Protein AF-A0A916TBE4-F1 (afdb_monomer)

Solvent-accessible surface area (backbone atoms only — not comparable to full-atom values): 5909 Å² total; per-residue (Å²): 134,58,71,68,59,51,55,54,50,52,51,53,52,50,56,57,54,50,71,42,87,63,44,51,59,48,49,52,62,70,40,43,65,59,52,52,51,50,50,55,53,47,51,55,51,50,51,51,50,53,50,52,49,52,60,48,44,57,58,45,52,54,53,51,50,52,52,50,52,72,72,39,89,81,75,78,81,86,79,81,84,71,80,81,78,88,79,78,89,81,84,90,86,83,136

Radius of gyration: 32.21 Å; Cα contacts (8 Å, |Δi|>4): 6; chains: 1; bounding box: 79×70×62 Å

pLDDT: mean 82.79, std 14.43, range [51.44, 97.0]

Mean predicted aligned error: 14.51 Å

Secondary structure (DSSP, 8-state):
--HHHHHHHHHHHHHHHHTSTTHHHHHHHHHHHHHHHHHHHHHHHHHHHHHHHHHHHHHHHHHHHHHHHHHSTTPPPPP----------------

Sequence (95 aa):
MSVRLFLLGASVATAGLMLVPGVAAAVARAGRPAMRSAMKSGASAYHEVRRAGAEAYEHFEDMAAEVRAEMTPGAPPPHDDEPSHDSETGERRDD

Organism: NCBI:txid1323746

Structure (mmCIF, N/CA/C/O backbone):
data_AF-A0A916TBE4-F1
#
_entry.id   AF-A0A916TBE4-F1
#
loop_
_atom_site.group_PDB
_atom_site.id
_atom_site.type_symbol
_atom_site.label_atom_id
_atom_site.label_alt_id
_atom_site.label_comp_id
_atom_site.label_asym_id
_atom_site.label_entity_id
_atom_site.label_seq_id
_atom_site.pdbx_PDB_ins_code
_atom_site.Cartn_x
_atom_site.Cartn_y
_atom_site.Cartn_z
_atom_site.occupancy
_atom_site.B_iso_or_equiv
_atom_site.auth_seq_id
_atom_site.auth_comp_id
_atom_site.auth_asym_id
_atom_site.auth_atom_id
_atom_site.pdbx_PDB_model_num
ATOM 1 N N . MET A 1 1 ? 14.662 -23.506 4.611 1.00 68.12 1 MET A N 1
ATOM 2 C CA . MET A 1 1 ? 14.941 -22.063 4.432 1.00 68.12 1 MET A CA 1
ATOM 3 C C . MET A 1 1 ? 13.829 -21.285 5.116 1.00 68.12 1 MET A C 1
ATOM 5 O O . MET A 1 1 ? 12.669 -21.549 4.836 1.00 68.12 1 MET A O 1
ATOM 9 N N . SER A 1 2 ? 14.153 -20.422 6.075 1.00 87.56 2 SER A N 1
ATOM 10 C CA . SER A 1 2 ? 13.145 -19.716 6.879 1.00 87.56 2 SER A CA 1
ATOM 11 C C . SER A 1 2 ? 12.460 -18.620 6.056 1.00 87.56 2 SER A C 1
ATOM 13 O O . SER A 1 2 ? 13.144 -17.888 5.344 1.00 87.56 2 SER A O 1
ATOM 15 N N . VAL A 1 3 ? 11.137 -18.452 6.197 1.00 94.12 3 VAL A N 1
ATOM 16 C CA . VAL A 1 3 ? 10.333 -17.420 5.494 1.00 94.12 3 VAL A CA 1
ATOM 17 C C . VAL A 1 3 ? 10.961 -16.026 5.595 1.00 94.12 3 VAL A C 1
ATOM 19 O O . VAL A 1 3 ? 10.990 -15.277 4.626 1.00 94.12 3 VAL A O 1
ATOM 22 N N . ARG A 1 4 ? 11.550 -15.705 6.751 1.00 95.12 4 ARG A N 1
ATOM 23 C CA . ARG A 1 4 ? 12.249 -14.435 6.989 1.00 95.12 4 ARG A CA 1
ATOM 24 C C . ARG A 1 4 ? 13.433 -14.223 6.041 1.00 95.12 4 ARG A C 1
ATOM 26 O O . ARG A 1 4 ? 13.562 -13.144 5.479 1.00 95.12 4 ARG A O 1
ATOM 33 N N . LEU A 1 5 ? 14.261 -15.249 5.823 1.00 95.12 5 LEU A N 1
ATOM 34 C CA . LEU A 1 5 ? 15.386 -15.165 4.883 1.00 95.12 5 LEU A CA 1
ATOM 35 C C . LEU A 1 5 ? 14.900 -15.050 3.438 1.00 95.12 5 LEU A C 1
ATOM 37 O O . LEU A 1 5 ? 15.517 -14.346 2.648 1.00 95.12 5 LEU A O 1
ATOM 41 N N . PHE A 1 6 ? 13.796 -15.716 3.097 1.00 95.12 6 PHE A N 1
ATOM 42 C CA . PHE A 1 6 ? 13.207 -15.599 1.767 1.00 95.12 6 PHE A CA 1
ATOM 43 C C . PHE A 1 6 ? 12.715 -14.173 1.490 1.00 95.12 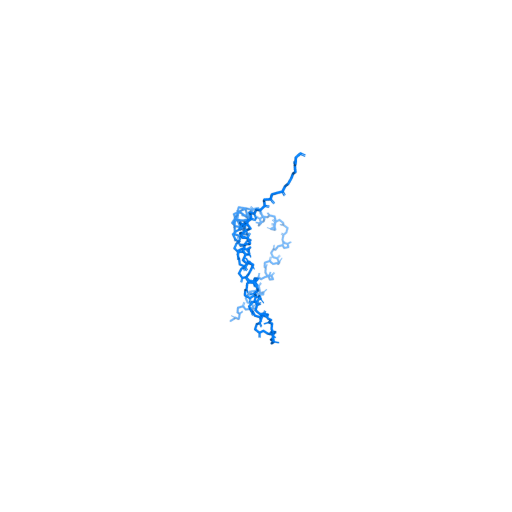6 PHE A C 1
ATOM 45 O O . PHE A 1 6 ? 13.070 -13.602 0.465 1.00 95.12 6 PHE A O 1
ATOM 52 N N . LEU A 1 7 ? 11.964 -13.570 2.418 1.00 96.88 7 LEU A N 1
ATOM 53 C CA . LEU A 1 7 ? 11.471 -12.197 2.270 1.00 96.88 7 LEU A CA 1
ATOM 54 C C . LEU A 1 7 ? 12.611 -11.180 2.188 1.00 96.88 7 LEU A C 1
ATOM 56 O O . LEU A 1 7 ? 12.556 -10.263 1.373 1.00 96.88 7 LEU A O 1
ATOM 60 N N . LEU A 1 8 ? 13.655 -11.365 2.998 1.00 96.44 8 LEU A N 1
ATOM 61 C CA . LEU A 1 8 ? 14.825 -10.490 3.002 1.00 96.44 8 LEU A CA 1
ATOM 62 C C . LEU A 1 8 ? 15.641 -10.643 1.7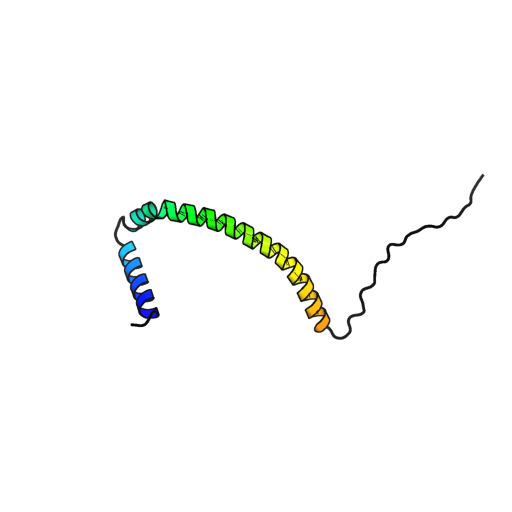08 1.00 96.44 8 LEU A C 1
ATOM 64 O O . LEU A 1 8 ? 16.085 -9.656 1.133 1.00 96.44 8 LEU A O 1
ATOM 68 N N . GLY A 1 9 ? 15.770 -11.865 1.188 1.00 96.38 9 GLY A N 1
ATOM 69 C CA . GLY A 1 9 ? 16.371 -12.102 -0.125 1.00 96.38 9 GLY A CA 1
ATOM 70 C C . GLY A 1 9 ? 15.554 -11.484 -1.265 1.00 96.38 9 GLY A C 1
ATOM 71 O O . GLY A 1 9 ? 16.111 -10.819 -2.135 1.00 96.38 9 GLY A O 1
ATOM 72 N N . ALA A 1 10 ? 14.230 -11.648 -1.240 1.00 95.25 10 ALA A N 1
ATOM 73 C CA . ALA A 1 10 ? 13.331 -11.096 -2.249 1.00 95.25 10 ALA A CA 1
ATOM 74 C C . ALA A 1 10 ? 13.331 -9.559 -2.254 1.00 95.25 10 ALA A C 1
ATOM 76 O O . ALA A 1 10 ? 13.332 -8.950 -3.327 1.00 95.25 10 ALA A O 1
ATOM 77 N N . SER A 1 11 ? 13.369 -8.919 -1.081 1.00 95.94 11 SER A N 1
ATOM 78 C CA . SER A 1 11 ? 13.417 -7.458 -0.985 1.00 95.94 11 SER A CA 1
ATOM 79 C C . SER A 1 11 ? 14.733 -6.898 -1.523 1.00 95.94 11 SER A C 1
ATOM 81 O O . SER A 1 11 ? 14.706 -5.970 -2.330 1.00 95.94 11 SER A O 1
ATOM 83 N N . VAL A 1 12 ? 15.871 -7.504 -1.168 1.00 97.00 12 VAL A N 1
ATOM 84 C CA . VAL A 1 12 ? 17.192 -7.106 -1.678 1.00 97.00 12 VAL A CA 1
ATOM 85 C C . VAL A 1 12 ? 17.278 -7.300 -3.192 1.00 97.00 12 VAL A C 1
ATOM 87 O O . VAL A 1 12 ? 17.728 -6.399 -3.898 1.00 97.00 12 VAL A O 1
ATOM 90 N N . ALA A 1 13 ? 16.790 -8.428 -3.716 1.00 95.50 13 ALA A N 1
ATOM 91 C CA . ALA A 1 13 ? 16.766 -8.683 -5.156 1.00 95.50 13 ALA A CA 1
ATOM 92 C C . ALA A 1 13 ? 15.898 -7.660 -5.909 1.00 95.50 13 ALA A C 1
ATOM 94 O O . ALA A 1 13 ? 16.309 -7.128 -6.940 1.00 95.50 13 ALA A O 1
ATOM 95 N N . THR A 1 14 ? 14.722 -7.336 -5.367 1.00 94.56 14 THR A N 1
ATOM 96 C CA . THR A 1 14 ? 13.819 -6.335 -5.952 1.00 94.56 14 THR A CA 1
ATOM 97 C C . THR A 1 14 ? 14.445 -4.940 -5.925 1.00 94.56 14 THR A C 1
ATOM 99 O O . THR A 1 14 ? 14.387 -4.219 -6.921 1.00 94.56 14 THR A O 1
ATOM 102 N N . ALA A 1 15 ? 15.088 -4.566 -4.816 1.00 93.38 15 ALA A N 1
ATOM 103 C CA . ALA A 1 15 ? 15.796 -3.296 -4.693 1.00 93.38 15 ALA A CA 1
ATOM 104 C C . ALA A 1 15 ? 16.949 -3.192 -5.704 1.00 93.38 15 ALA A C 1
ATOM 106 O O . ALA A 1 15 ? 17.087 -2.170 -6.372 1.00 93.38 15 ALA A O 1
ATOM 107 N N . GLY A 1 16 ? 17.725 -4.266 -5.880 1.00 95.31 16 GLY A N 1
ATOM 108 C CA . GLY A 1 16 ? 18.775 -4.336 -6.898 1.00 95.31 16 GLY A CA 1
ATOM 109 C C . GLY A 1 16 ? 18.228 -4.189 -8.321 1.00 95.31 16 GLY A C 1
ATOM 110 O O . GLY A 1 16 ? 18.771 -3.427 -9.115 1.00 95.31 16 GLY A O 1
ATOM 111 N N . LEU A 1 17 ? 17.108 -4.848 -8.630 1.00 94.38 17 LEU A N 1
ATOM 112 C CA . LEU A 1 17 ? 16.447 -4.744 -9.933 1.00 94.38 17 LEU A CA 1
ATOM 113 C C . LEU A 1 17 ? 15.966 -3.313 -10.235 1.00 94.38 17 LEU A C 1
ATOM 115 O O . LEU A 1 17 ? 16.040 -2.862 -11.377 1.00 94.38 17 LEU A O 1
ATOM 119 N N . MET A 1 18 ? 15.511 -2.578 -9.219 1.00 93.81 18 MET A N 1
ATOM 120 C CA . MET A 1 18 ? 15.066 -1.188 -9.371 1.00 93.81 18 MET A CA 1
ATOM 121 C C . MET A 1 18 ? 16.193 -0.204 -9.713 1.00 93.81 18 MET A C 1
ATOM 123 O O . MET A 1 18 ? 15.902 0.870 -10.238 1.00 93.81 18 MET A O 1
ATOM 127 N N . LEU A 1 19 ? 17.459 -0.555 -9.467 1.00 93.81 19 LEU A N 1
ATOM 128 C CA . LEU A 1 19 ? 18.610 0.278 -9.837 1.00 93.81 19 LEU A CA 1
ATOM 129 C C . LEU A 1 19 ? 18.920 0.235 -11.339 1.00 93.81 19 LEU A C 1
ATOM 131 O O . LEU A 1 19 ? 19.656 1.087 -11.835 1.00 93.81 19 LEU A O 1
ATOM 135 N N . VAL A 1 20 ? 18.365 -0.733 -12.074 1.00 94.94 20 VAL A N 1
ATOM 136 C CA . VAL A 1 20 ? 18.542 -0.816 -13.524 1.00 94.94 20 VAL A CA 1
ATOM 137 C C . VAL A 1 20 ? 17.802 0.356 -14.188 1.00 94.94 20 VAL A C 1
ATOM 139 O O . VAL A 1 20 ? 16.581 0.486 -14.021 1.00 94.94 20 VAL A O 1
ATOM 142 N N . PRO A 1 21 ? 18.495 1.206 -14.973 1.00 93.88 21 PRO A N 1
ATOM 143 C CA . PRO A 1 21 ? 17.868 2.339 -15.641 1.00 93.88 21 PRO A CA 1
ATOM 144 C C . PRO A 1 21 ? 16.657 1.909 -16.474 1.00 93.88 21 PRO A C 1
ATOM 146 O O . PRO A 1 21 ? 16.721 0.975 -17.270 1.00 93.88 21 PRO A O 1
ATOM 149 N N . GLY A 1 22 ? 15.529 2.592 -16.279 1.00 93.00 22 GLY A N 1
ATOM 150 C CA . GLY A 1 22 ? 14.287 2.324 -17.007 1.00 93.00 22 GLY A CA 1
ATOM 151 C C . GLY A 1 22 ? 13.407 1.213 -16.425 1.00 93.00 22 GLY A C 1
ATOM 152 O O . GLY A 1 22 ? 12.211 1.209 -16.715 1.00 93.00 22 GLY A O 1
ATOM 153 N N . VAL A 1 23 ? 13.914 0.340 -15.546 1.00 93.56 23 VAL A N 1
ATOM 154 C CA . VAL A 1 23 ? 13.101 -0.737 -14.948 1.00 93.56 23 VAL A CA 1
ATOM 155 C C . VAL A 1 23 ? 12.047 -0.181 -13.996 1.00 93.56 23 VAL A C 1
ATOM 157 O O . VAL A 1 23 ? 10.878 -0.548 -14.107 1.00 93.56 23 VAL A O 1
ATOM 160 N N . ALA A 1 24 ? 12.404 0.780 -13.142 1.00 89.56 24 ALA A N 1
ATOM 161 C CA . ALA A 1 24 ? 11.429 1.461 -12.289 1.00 89.56 24 ALA A CA 1
ATOM 162 C C . ALA A 1 24 ? 10.311 2.134 -13.111 1.00 89.56 24 ALA A C 1
ATOM 164 O O . ALA A 1 24 ? 9.130 2.014 -12.788 1.00 89.56 24 ALA A O 1
ATOM 165 N N . ALA A 1 25 ? 10.663 2.782 -14.227 1.00 90.62 25 ALA A N 1
ATOM 166 C CA . ALA A 1 25 ? 9.692 3.413 -15.119 1.00 90.62 25 ALA A CA 1
ATOM 167 C C . ALA A 1 25 ? 8.806 2.382 -15.841 1.00 90.62 25 ALA A C 1
ATOM 169 O O . ALA A 1 25 ? 7.606 2.611 -16.005 1.00 90.62 25 ALA A O 1
ATOM 170 N N . ALA A 1 26 ? 9.370 1.244 -16.252 1.00 93.00 26 ALA A N 1
ATOM 171 C CA . ALA A 1 26 ? 8.626 0.148 -16.863 1.00 93.00 26 ALA A CA 1
ATOM 172 C C . ALA A 1 26 ? 7.630 -0.474 -15.874 1.00 93.00 26 ALA A C 1
ATOM 174 O O . ALA A 1 26 ? 6.455 -0.627 -16.207 1.00 93.00 26 ALA A O 1
ATOM 175 N N . VAL A 1 27 ? 8.061 -0.736 -14.636 1.00 92.12 27 VAL A N 1
ATOM 176 C CA . VAL A 1 27 ? 7.193 -1.239 -13.562 1.00 92.12 27 VAL A CA 1
ATOM 177 C C . VAL A 1 27 ? 6.102 -0.228 -13.219 1.00 92.12 27 VAL A C 1
ATOM 179 O O . VAL A 1 27 ? 4.939 -0.606 -13.124 1.00 92.12 27 VAL A O 1
ATOM 182 N N . ALA A 1 28 ? 6.422 1.065 -13.127 1.00 89.25 28 ALA A N 1
ATOM 183 C CA . ALA A 1 28 ? 5.422 2.105 -12.885 1.00 89.25 28 ALA A CA 1
ATOM 184 C C . ALA A 1 28 ? 4.367 2.178 -14.005 1.00 89.25 28 ALA A C 1
ATOM 186 O O . ALA A 1 28 ? 3.177 2.355 -13.737 1.00 89.25 28 ALA A O 1
ATOM 187 N N . ARG A 1 29 ? 4.777 2.013 -15.269 1.00 92.00 29 ARG A N 1
ATOM 188 C CA . ARG A 1 29 ? 3.857 1.987 -16.417 1.00 92.00 29 ARG A CA 1
ATOM 189 C C . ARG A 1 29 ? 2.990 0.729 -16.425 1.00 92.00 29 ARG A C 1
ATOM 191 O O . ARG A 1 29 ? 1.785 0.845 -16.629 1.00 92.00 29 ARG A O 1
ATOM 198 N N . ALA A 1 30 ? 3.574 -0.436 -16.152 1.00 93.31 30 ALA A N 1
ATOM 199 C CA . ALA A 1 30 ? 2.861 -1.712 -16.095 1.00 93.31 30 ALA A CA 1
ATOM 200 C C . ALA A 1 30 ? 1.915 -1.810 -14.884 1.00 93.31 30 ALA A C 1
ATOM 202 O O . ALA A 1 30 ? 0.828 -2.371 -14.987 1.00 93.31 30 ALA A O 1
ATOM 203 N N . GLY A 1 31 ? 2.296 -1.220 -13.749 1.00 91.50 31 GLY A N 1
ATOM 204 C CA . GLY A 1 31 ? 1.514 -1.209 -12.512 1.00 91.50 31 GLY A CA 1
ATOM 205 C C . GLY A 1 31 ? 0.410 -0.153 -12.479 1.00 91.50 31 GLY A C 1
ATOM 206 O O . GLY A 1 31 ? -0.486 -0.232 -11.645 1.00 91.50 31 GLY A O 1
ATOM 207 N N . ARG A 1 32 ? 0.421 0.822 -13.394 1.00 93.62 32 ARG A N 1
ATOM 208 C CA . ARG A 1 32 ? -0.559 1.918 -13.461 1.00 93.62 32 ARG A CA 1
ATOM 209 C C . ARG A 1 32 ? -2.036 1.473 -13.400 1.00 93.62 32 ARG A C 1
ATOM 211 O O . ARG A 1 32 ? -2.777 2.088 -12.633 1.00 93.62 32 ARG A O 1
ATOM 218 N N . PRO A 1 33 ? -2.507 0.445 -14.140 1.00 90.69 33 PRO A N 1
ATOM 219 C CA . PRO A 1 33 ? -3.886 -0.035 -14.009 1.00 90.69 33 PRO A CA 1
ATOM 220 C C . PRO A 1 33 ? -4.181 -0.636 -12.628 1.00 90.69 33 PRO A C 1
ATOM 222 O O . PRO A 1 33 ? -5.218 -0.315 -12.053 1.00 90.69 33 PRO A O 1
ATOM 225 N N . ALA A 1 34 ? -3.258 -1.426 -12.071 1.00 93.56 34 ALA A N 1
ATOM 226 C CA . ALA A 1 34 ? -3.401 -2.026 -10.743 1.00 93.56 34 ALA A CA 1
ATOM 227 C C . ALA A 1 34 ? -3.405 -0.964 -9.630 1.00 93.56 34 ALA A C 1
ATOM 229 O O . ALA A 1 34 ? -4.225 -1.004 -8.718 1.00 93.56 34 ALA A O 1
ATOM 230 N N . MET A 1 35 ? -2.537 0.041 -9.744 1.00 92.75 35 MET A N 1
ATOM 231 C CA . MET A 1 35 ? -2.505 1.207 -8.862 1.00 92.75 35 MET A CA 1
ATOM 232 C C . MET A 1 35 ? -3.835 1.966 -8.922 1.00 92.75 35 MET A C 1
ATOM 234 O O . MET A 1 35 ? -4.393 2.328 -7.892 1.00 92.75 35 MET A O 1
ATOM 238 N N . ARG A 1 36 ? -4.387 2.171 -10.125 1.00 93.38 36 ARG A N 1
ATOM 239 C CA . ARG A 1 36 ? -5.668 2.865 -10.311 1.00 93.38 36 ARG A CA 1
ATOM 240 C C . ARG A 1 36 ? -6.833 2.093 -9.693 1.00 93.38 36 ARG A C 1
ATOM 242 O O . ARG A 1 36 ? -7.687 2.711 -9.061 1.00 93.38 36 ARG A O 1
ATOM 249 N N . SER A 1 37 ? -6.877 0.770 -9.855 1.00 94.00 37 SER A N 1
ATOM 250 C CA . SER A 1 37 ? -7.900 -0.058 -9.210 1.00 94.00 37 SER A CA 1
ATOM 251 C C . SER A 1 37 ? -7.739 -0.066 -7.694 1.00 94.00 37 SER A C 1
ATOM 253 O O . SER A 1 37 ? -8.730 0.123 -7.001 1.00 94.00 37 SER A O 1
ATOM 255 N N . ALA A 1 38 ? -6.506 -0.188 -7.192 1.00 94.62 38 ALA A N 1
ATOM 256 C CA . ALA A 1 38 ? -6.207 -0.168 -5.763 1.00 94.62 38 ALA A CA 1
AT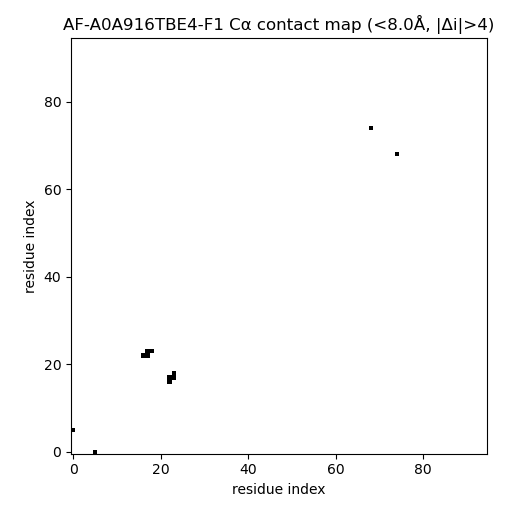OM 257 C C . ALA A 1 38 ? -6.575 1.172 -5.115 1.00 94.62 38 ALA A C 1
ATOM 259 O O . ALA A 1 38 ? -7.142 1.197 -4.031 1.00 94.62 38 ALA A O 1
ATOM 260 N N . MET A 1 39 ? -6.311 2.294 -5.789 1.00 95.50 39 MET A N 1
ATOM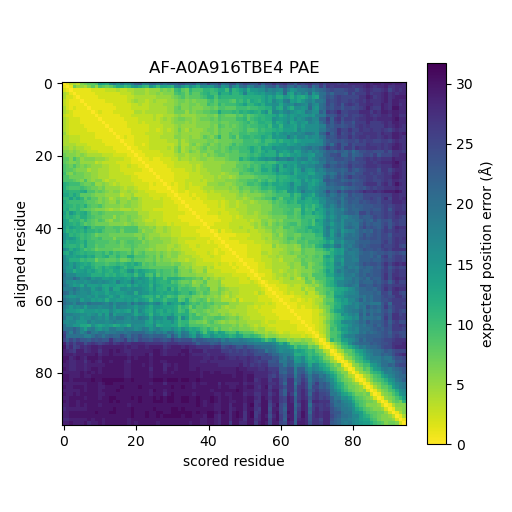 261 C CA . MET A 1 39 ? -6.734 3.614 -5.317 1.00 95.50 39 MET A CA 1
ATOM 262 C C . MET A 1 39 ? -8.257 3.733 -5.278 1.00 95.50 39 MET A C 1
ATOM 264 O O . MET A 1 39 ? -8.801 4.244 -4.306 1.00 95.50 39 MET A O 1
ATOM 268 N N . LYS A 1 40 ? -8.958 3.239 -6.306 1.00 94.00 40 LYS A N 1
ATOM 269 C CA . LYS A 1 40 ? -10.424 3.282 -6.348 1.00 94.00 40 LYS A CA 1
ATOM 270 C C . LYS A 1 40 ? -11.048 2.424 -5.243 1.00 94.00 40 LYS A C 1
ATOM 272 O O . LYS A 1 40 ? -11.950 2.896 -4.561 1.00 94.00 40 LYS A O 1
ATOM 277 N N . SER A 1 41 ? -10.556 1.199 -5.054 1.00 93.69 41 SER A N 1
ATOM 278 C CA . SER A 1 41 ? -11.028 0.304 -3.991 1.00 93.69 41 SER A CA 1
ATOM 279 C C . SER A 1 41 ? -10.614 0.788 -2.602 1.00 93.69 41 SER A C 1
ATOM 281 O O . SER A 1 41 ? -11.367 0.654 -1.646 1.00 93.69 41 SER A O 1
ATOM 283 N N . GLY A 1 42 ? -9.422 1.373 -2.481 1.00 91.94 42 GLY A N 1
ATOM 284 C CA . GLY A 1 42 ? -8.928 1.950 -1.236 1.00 91.94 42 GLY A CA 1
ATOM 285 C C . GLY A 1 42 ? -9.751 3.159 -0.809 1.00 91.94 42 GLY A C 1
ATOM 286 O O . GLY A 1 42 ? -10.084 3.279 0.363 1.00 91.94 42 GLY A O 1
ATOM 287 N N . ALA A 1 43 ? -10.147 4.013 -1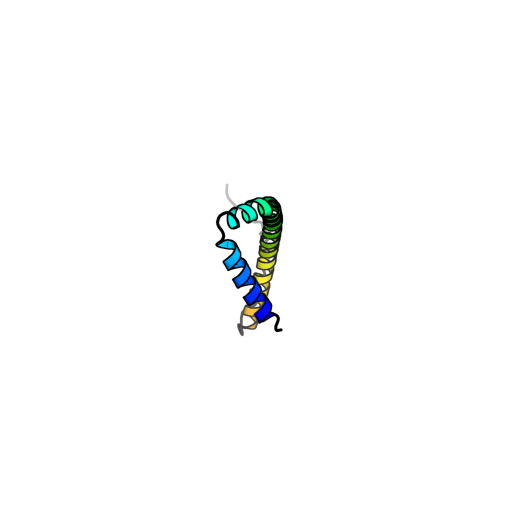.756 1.00 95.00 43 ALA A N 1
ATOM 288 C CA . ALA A 1 43 ? -11.030 5.139 -1.475 1.00 95.00 43 ALA A CA 1
ATOM 289 C C . ALA A 1 43 ? -12.396 4.671 -0.950 1.00 95.00 43 ALA A C 1
AT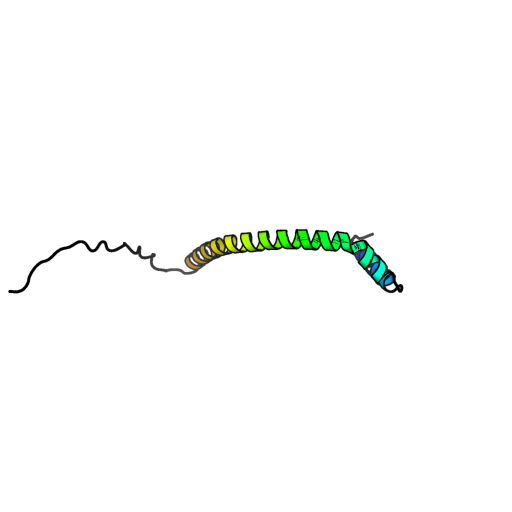OM 291 O O . ALA A 1 43 ? -12.846 5.170 0.078 1.00 95.00 43 ALA A O 1
ATOM 292 N N . SER A 1 44 ? -13.036 3.684 -1.592 1.00 94.12 44 SER A N 1
ATOM 293 C CA . SER A 1 44 ? -14.319 3.154 -1.106 1.00 94.12 44 SER A CA 1
ATOM 294 C C . SER A 1 44 ? -14.190 2.493 0.269 1.00 94.12 44 SER A C 1
ATOM 296 O O . SER A 1 44 ? -14.980 2.794 1.158 1.00 94.12 44 SER A O 1
ATOM 298 N N . ALA A 1 45 ? -13.152 1.678 0.476 1.00 94.19 45 ALA A N 1
ATOM 299 C CA . ALA A 1 45 ? -12.896 1.043 1.767 1.00 94.19 45 ALA A CA 1
ATOM 300 C C . ALA A 1 45 ? -12.624 2.076 2.873 1.00 94.19 45 ALA A C 1
ATOM 302 O O . ALA A 1 45 ? -13.117 1.935 3.986 1.00 94.19 45 ALA A O 1
ATOM 303 N N . TYR A 1 46 ? -11.887 3.150 2.574 1.00 92.44 46 TYR A N 1
ATOM 304 C CA . TYR A 1 46 ? -11.640 4.227 3.533 1.00 92.44 46 TYR A CA 1
ATOM 305 C C . TYR A 1 46 ? -12.931 4.937 3.948 1.00 92.44 46 TYR A C 1
ATOM 307 O O . TYR A 1 46 ? -13.102 5.245 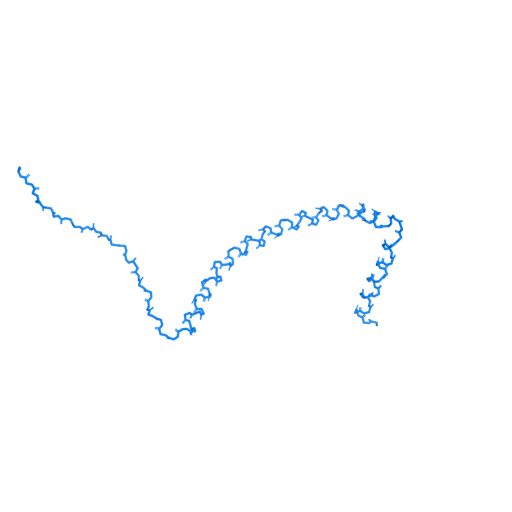5.125 1.00 92.44 46 TYR A O 1
ATOM 315 N N . HIS A 1 47 ? -13.848 5.186 3.011 1.00 92.75 47 HIS A N 1
ATOM 316 C CA . HIS A 1 47 ? -15.139 5.791 3.338 1.00 92.75 47 HIS A CA 1
ATOM 317 C C . HIS A 1 47 ? -15.982 4.893 4.247 1.00 92.75 47 HIS A C 1
ATOM 319 O O . HIS A 1 47 ? -16.557 5.394 5.212 1.00 92.75 47 HIS A O 1
ATOM 325 N N . GLU A 1 48 ? -16.014 3.586 3.986 1.00 91.75 48 GLU A N 1
ATOM 326 C CA . GLU A 1 48 ? -16.718 2.622 4.839 1.00 91.75 48 GLU A CA 1
ATOM 327 C C . GLU A 1 48 ? -16.090 2.527 6.228 1.00 91.75 48 GLU A C 1
ATOM 329 O O . GLU A 1 48 ? -16.801 2.624 7.221 1.00 91.75 48 GLU A O 1
ATOM 334 N N . VAL A 1 49 ? -14.761 2.439 6.313 1.00 90.00 49 VAL A N 1
ATOM 335 C CA . VAL A 1 49 ? -14.044 2.430 7.596 1.00 90.00 49 VAL A CA 1
ATOM 336 C C . VAL A 1 49 ? -14.267 3.730 8.359 1.00 90.00 49 VAL A C 1
ATOM 338 O O . VAL A 1 49 ? -14.488 3.698 9.565 1.00 90.00 49 VAL A O 1
ATOM 341 N N . ARG A 1 50 ? -14.238 4.885 7.686 1.00 92.38 50 ARG A N 1
ATOM 342 C CA . ARG A 1 50 ? -14.468 6.174 8.345 1.00 92.38 50 ARG A CA 1
ATOM 343 C C . ARG A 1 50 ? -15.901 6.307 8.851 1.00 92.38 50 ARG A C 1
ATOM 345 O O . ARG A 1 50 ? -16.096 6.861 9.926 1.00 92.38 50 ARG A O 1
ATOM 352 N N . ARG A 1 51 ? -16.881 5.806 8.100 1.00 90.38 51 ARG A N 1
ATOM 353 C CA . ARG A 1 51 ? -18.281 5.776 8.528 1.00 90.38 51 ARG A CA 1
ATOM 354 C C . ARG A 1 51 ? -18.483 4.824 9.707 1.00 90.38 51 ARG A C 1
ATOM 356 O O . ARG A 1 51 ? -18.984 5.253 10.735 1.00 90.38 51 ARG A O 1
ATOM 363 N N . ALA A 1 52 ? -18.032 3.577 9.583 1.00 89.19 52 ALA A N 1
ATOM 364 C CA . ALA A 1 52 ? -18.124 2.584 10.649 1.00 89.19 52 ALA A CA 1
ATOM 365 C C . ALA A 1 52 ? -17.362 3.025 11.907 1.00 89.19 52 ALA A C 1
ATOM 367 O O . ALA A 1 52 ? -17.794 2.758 13.017 1.00 89.19 52 ALA A O 1
ATOM 368 N N . GLY A 1 53 ? -16.246 3.739 11.743 1.00 89.62 53 GLY A N 1
ATOM 369 C CA . GLY A 1 53 ? -15.501 4.334 12.847 1.00 89.62 53 GLY A CA 1
ATOM 370 C C . GLY A 1 53 ? -16.250 5.466 13.551 1.00 89.62 53 GLY A C 1
ATOM 371 O O . GLY A 1 53 ? -16.081 5.617 14.753 1.00 89.62 53 GLY A O 1
ATOM 372 N N . ALA A 1 54 ? -17.075 6.241 12.838 1.00 88.38 54 ALA A N 1
ATOM 373 C CA . ALA A 1 54 ? -17.924 7.261 13.455 1.00 88.38 54 ALA A CA 1
ATOM 374 C C . ALA A 1 54 ? -19.046 6.616 14.283 1.00 88.38 54 ALA A C 1
ATOM 376 O O . ALA A 1 54 ? -19.214 6.964 15.443 1.00 88.38 54 ALA A O 1
ATOM 377 N N . GLU A 1 55 ? -19.728 5.613 13.725 1.00 85.00 55 GLU A N 1
ATOM 378 C CA . GLU A 1 55 ? -20.759 4.840 14.438 1.00 85.00 55 GLU A CA 1
ATOM 379 C C . GLU A 1 55 ? -20.153 4.079 15.642 1.00 85.00 55 GLU A C 1
ATOM 381 O O . GLU A 1 55 ? -20.722 4.038 16.728 1.00 85.00 55 GLU A O 1
ATOM 386 N N . ALA A 1 56 ? -18.944 3.528 15.497 1.00 85.62 56 ALA A N 1
ATOM 387 C CA . ALA A 1 56 ? -18.236 2.863 16.591 1.00 85.62 56 ALA A CA 1
ATOM 388 C C . ALA A 1 56 ? -17.744 3.830 17.678 1.00 85.62 56 ALA A C 1
ATOM 390 O O . ALA A 1 56 ? -17.571 3.407 18.818 1.00 85.62 56 ALA A O 1
ATOM 391 N N . TYR A 1 57 ? -17.486 5.096 17.339 1.00 86.44 57 TYR A N 1
ATOM 392 C CA . TYR A 1 57 ? -17.050 6.104 18.302 1.00 86.44 57 TYR A CA 1
ATOM 393 C C . TYR A 1 57 ? -18.175 6.454 19.282 1.00 86.44 57 TYR A C 1
ATOM 395 O O . TYR A 1 57 ? -17.913 6.514 20.477 1.00 86.44 57 TYR A O 1
ATOM 403 N N . GLU A 1 58 ? -19.418 6.566 18.805 1.00 80.12 58 GLU A N 1
ATOM 404 C CA . GLU A 1 58 ? -20.598 6.764 19.663 1.00 80.12 58 GLU A CA 1
ATOM 405 C C . GLU A 1 58 ? -20.729 5.621 20.685 1.00 80.12 58 GLU A C 1
ATOM 407 O O . GLU A 1 58 ? -20.756 5.852 21.890 1.00 80.12 58 GLU A O 1
ATOM 412 N N . HIS A 1 59 ? -20.649 4.367 20.230 1.00 86.75 59 HIS A N 1
ATOM 413 C CA . HIS A 1 59 ? -20.668 3.209 21.133 1.00 86.75 59 HIS A CA 1
ATOM 414 C C . HIS A 1 59 ? -19.465 3.136 22.083 1.00 86.75 59 HIS A C 1
ATOM 416 O O . HIS A 1 59 ? -19.548 2.543 23.161 1.00 86.75 59 HIS A O 1
ATOM 422 N N . PHE A 1 60 ? -18.324 3.694 21.681 1.00 87.38 60 PHE A N 1
ATOM 423 C CA . PHE A 1 60 ? -17.142 3.739 22.528 1.00 87.38 60 PHE A CA 1
ATOM 424 C C . PHE A 1 60 ? -17.284 4.783 23.636 1.00 87.38 60 PHE A C 1
ATOM 426 O O . PHE A 1 60 ? -16.804 4.538 24.740 1.00 87.38 60 PHE A O 1
ATOM 433 N N . GLU A 1 61 ? -17.934 5.920 23.370 1.00 84.50 61 GLU A N 1
ATOM 434 C CA . GLU A 1 61 ? -18.227 6.931 24.391 1.00 84.50 61 GLU A CA 1
ATOM 435 C C . GLU A 1 61 ? -19.156 6.374 25.474 1.00 84.50 61 GLU A C 1
ATOM 437 O O . GLU A 1 61 ? -18.846 6.528 26.657 1.00 84.50 61 GLU A O 1
ATOM 442 N N . ASP A 1 62 ? -20.199 5.636 25.086 1.00 84.81 62 ASP A N 1
ATOM 443 C CA . ASP A 1 62 ? -21.109 4.973 26.028 1.00 84.81 62 ASP A CA 1
ATOM 444 C C . ASP A 1 62 ? -20.367 3.946 26.902 1.00 84.81 62 ASP A C 1
ATOM 446 O O . ASP A 1 62 ? -20.392 4.030 28.132 1.00 84.81 62 ASP A O 1
ATOM 450 N N . MET A 1 63 ? -19.599 3.033 26.290 1.00 85.56 63 MET A N 1
ATOM 451 C CA . MET A 1 63 ? -18.808 2.050 27.046 1.00 85.56 63 MET A CA 1
ATOM 452 C C . MET A 1 63 ? -17.740 2.709 27.931 1.00 85.56 63 MET A C 1
ATOM 454 O O . MET A 1 63 ? -17.477 2.256 29.045 1.00 85.56 63 MET A O 1
ATOM 458 N N . ALA A 1 64 ? -17.100 3.786 27.467 1.00 87.25 64 ALA A N 1
ATOM 459 C CA . ALA A 1 64 ? -16.113 4.513 28.259 1.00 87.25 64 ALA A CA 1
ATOM 460 C C . ALA A 1 64 ? -16.751 5.237 29.456 1.00 87.25 64 ALA A C 1
ATOM 462 O O . ALA A 1 64 ? -16.111 5.348 30.508 1.00 87.25 64 ALA A O 1
ATOM 463 N N . ALA A 1 65 ? -17.986 5.728 29.316 1.00 87.00 65 ALA A N 1
ATOM 464 C CA . ALA A 1 65 ? -18.751 6.323 30.404 1.00 87.00 65 ALA A CA 1
ATOM 465 C C . ALA A 1 65 ? -19.141 5.272 31.453 1.00 87.00 65 ALA A C 1
ATOM 467 O O . ALA A 1 65 ? -18.918 5.503 32.642 1.00 87.00 65 ALA A O 1
ATOM 468 N N . GLU A 1 66 ? -19.615 4.101 31.021 1.00 82.25 66 GLU A N 1
ATOM 469 C CA . GLU A 1 66 ? -19.921 2.967 31.902 1.00 82.25 66 GLU A CA 1
ATOM 470 C C . GLU A 1 66 ? -18.682 2.507 32.682 1.00 82.25 66 GLU A C 1
ATOM 472 O O . GLU A 1 66 ? -18.696 2.471 33.911 1.00 82.25 66 GLU A O 1
ATOM 477 N N . VAL A 1 67 ? -17.555 2.269 32.002 1.00 88.12 67 VAL A N 1
ATOM 478 C CA . VAL A 1 67 ? -16.301 1.852 32.658 1.00 88.12 67 VAL A CA 1
ATOM 479 C C . VAL A 1 67 ? -15.790 2.919 33.633 1.00 88.12 67 VAL A C 1
ATOM 481 O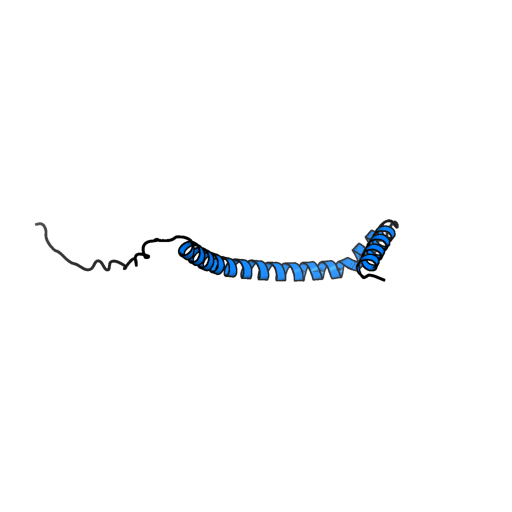 O . VAL A 1 67 ? -15.287 2.599 34.712 1.00 88.12 67 VAL A O 1
ATOM 484 N N . ARG A 1 68 ? -15.919 4.210 33.298 1.00 82.56 68 ARG A N 1
ATOM 485 C CA . ARG A 1 68 ? -15.553 5.305 34.213 1.00 82.56 68 ARG A CA 1
ATOM 486 C C . ARG A 1 68 ? -16.459 5.335 35.444 1.00 82.56 68 ARG A C 1
ATOM 488 O O . ARG A 1 68 ? -15.961 5.619 36.537 1.00 82.56 68 ARG A O 1
ATOM 495 N N . ALA A 1 69 ? -17.751 5.066 35.271 1.00 81.75 69 ALA A N 1
ATOM 496 C CA . ALA A 1 69 ? -18.700 4.960 36.370 1.00 81.75 69 ALA A CA 1
ATOM 497 C C . ALA A 1 69 ? -18.361 3.766 37.279 1.00 81.75 69 ALA A C 1
ATOM 499 O O . ALA A 1 69 ? -18.339 3.930 38.496 1.00 81.75 69 ALA A O 1
ATOM 500 N N . GLU A 1 70 ? -17.977 2.615 36.717 1.00 74.44 70 GLU A N 1
ATOM 501 C CA . GLU A 1 70 ? -17.513 1.450 37.487 1.00 74.44 70 GLU A CA 1
ATOM 502 C C . GLU A 1 70 ? -16.215 1.724 38.264 1.00 74.44 70 GLU A C 1
ATOM 504 O O . GLU A 1 70 ? -16.049 1.267 39.396 1.00 74.44 70 GLU A O 1
ATOM 509 N N . MET A 1 71 ? -15.289 2.495 37.685 1.00 77.44 71 MET A N 1
ATOM 510 C CA . MET A 1 71 ? -14.024 2.854 38.338 1.00 77.44 71 MET A CA 1
ATOM 511 C C . MET A 1 71 ? -14.145 4.003 39.352 1.00 77.44 71 MET A C 1
ATOM 513 O O . MET A 1 71 ? -13.197 4.236 40.106 1.00 77.44 71 MET A O 1
ATOM 517 N N . THR A 1 72 ? -15.273 4.721 39.389 1.00 70.69 72 THR A N 1
ATOM 518 C CA . THR A 1 72 ? -15.513 5.835 40.320 1.00 70.69 72 THR A CA 1
ATOM 519 C C . THR A 1 72 ? -16.442 5.382 41.453 1.00 70.69 72 THR A C 1
ATOM 521 O O . THR A 1 72 ? -17.663 5.446 41.316 1.00 70.69 72 THR A O 1
ATOM 524 N N . PRO A 1 73 ? -15.910 4.944 42.606 1.00 59.34 73 PRO A N 1
ATOM 525 C CA . PRO A 1 73 ? -16.740 4.565 43.742 1.00 59.34 73 PRO A CA 1
ATOM 526 C C . PRO A 1 73 ? -17.477 5.794 44.309 1.00 59.34 73 PRO A C 1
ATOM 528 O O . PRO A 1 73 ? -16.849 6.687 44.876 1.00 59.34 73 PRO A O 1
ATOM 531 N N . GLY A 1 74 ? -18.811 5.823 44.178 1.00 58.94 74 GLY A N 1
ATOM 532 C CA . GLY A 1 74 ? -19.696 6.791 44.848 1.00 58.94 74 GLY A CA 1
ATOM 533 C C . GLY A 1 74 ? -20.345 7.883 43.982 1.00 58.94 74 GLY A C 1
ATOM 534 O O . GLY A 1 74 ? -20.775 8.890 44.541 1.00 58.94 74 GLY A O 1
ATOM 535 N N . ALA A 1 75 ? -20.428 7.729 42.655 1.00 58.06 75 ALA A N 1
ATOM 536 C CA . ALA A 1 75 ? -21.142 8.690 41.803 1.00 58.06 75 ALA A CA 1
ATOM 537 C C . ALA A 1 75 ? -22.669 8.698 42.100 1.00 58.06 75 ALA A C 1
ATOM 539 O O . ALA A 1 75 ? -23.276 7.624 42.126 1.00 58.06 75 ALA A O 1
ATOM 540 N N . PRO A 1 76 ? -23.300 9.866 42.350 1.00 59.56 76 PRO A N 1
ATOM 541 C CA . PRO A 1 76 ? -24.745 9.964 42.587 1.00 59.56 76 PRO A CA 1
ATOM 542 C C . PRO A 1 76 ? -25.555 9.649 41.311 1.00 59.56 76 PRO A C 1
ATOM 544 O O . PRO A 1 76 ? -25.046 9.870 40.210 1.00 59.56 76 PRO A O 1
ATOM 547 N N . PRO A 1 77 ? -26.791 9.118 41.436 1.00 59.91 77 PRO A N 1
ATOM 548 C CA . PRO A 1 77 ? -27.579 8.652 40.294 1.00 59.91 77 PRO A CA 1
ATOM 549 C C . PRO A 1 77 ? -27.948 9.799 39.335 1.00 59.91 77 PRO A C 1
ATOM 551 O O . PRO A 1 77 ? -28.088 10.940 39.785 1.00 59.91 77 PRO A O 1
ATOM 554 N N . PRO A 1 78 ? -28.110 9.515 38.027 1.00 62.41 78 PRO A N 1
A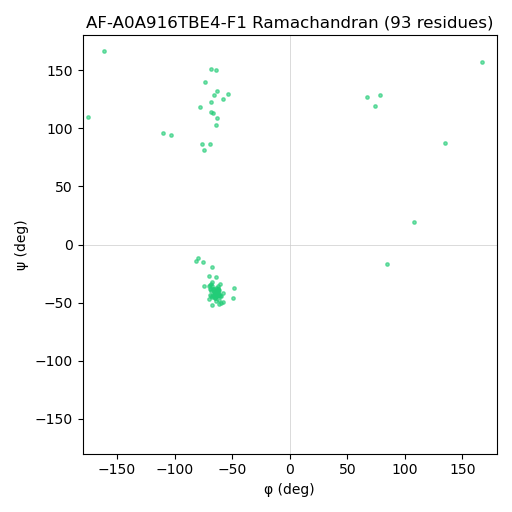TOM 555 C CA . PRO A 1 78 ? -28.527 10.519 37.056 1.00 62.41 78 PRO A CA 1
ATOM 556 C C . PRO A 1 78 ? -29.930 11.028 37.406 1.00 62.41 78 PRO A C 1
ATOM 558 O O . PRO A 1 78 ? -30.825 10.242 37.707 1.00 62.41 78 PRO A O 1
ATOM 561 N N . HIS A 1 79 ? -30.094 12.350 37.411 1.00 60.53 79 HIS A N 1
ATOM 562 C CA . HIS A 1 79 ? -31.394 12.988 37.567 1.00 60.53 79 HIS A CA 1
ATOM 563 C C . HIS A 1 79 ? -32.135 12.914 36.234 1.00 60.53 79 HIS A C 1
ATOM 565 O O . HIS A 1 79 ? -31.666 13.452 35.233 1.00 60.53 79 HIS A O 1
ATOM 571 N N . ASP A 1 80 ? -33.277 12.235 36.240 1.00 58.78 80 ASP A N 1
ATOM 572 C CA . ASP A 1 80 ? -34.246 12.275 35.156 1.00 58.78 80 ASP A CA 1
ATOM 573 C C . ASP A 1 80 ? -34.773 13.716 35.043 1.00 58.78 80 ASP A C 1
ATOM 575 O O . ASP A 1 80 ? -35.493 14.192 35.924 1.00 58.78 80 ASP A O 1
ATOM 579 N N . ASP A 1 81 ? -34.386 14.435 33.988 1.00 60.59 81 ASP A N 1
ATOM 580 C CA . ASP A 1 81 ? -35.014 15.705 33.627 1.00 60.59 81 ASP A CA 1
ATOM 581 C C . ASP A 1 81 ? -36.439 15.405 33.128 1.00 60.59 81 ASP A C 1
ATOM 583 O O . ASP A 1 81 ? -36.686 15.188 31.939 1.00 60.59 81 ASP A O 1
ATOM 587 N N . GLU A 1 82 ? -37.391 15.338 34.061 1.00 59.06 82 GLU A N 1
ATOM 588 C CA . GLU A 1 82 ? -38.821 15.365 33.758 1.00 59.06 82 GLU A CA 1
ATOM 589 C C . GLU A 1 82 ? -39.136 16.670 33.001 1.00 59.06 82 GLU A C 1
ATOM 591 O O . GLU A 1 82 ? -38.823 17.757 33.499 1.00 59.06 82 GLU A O 1
ATOM 596 N N . PRO A 1 83 ? -39.757 16.623 31.806 1.00 56.22 83 PRO A N 1
ATOM 597 C CA . PRO A 1 83 ? -40.177 17.838 31.131 1.00 56.22 83 PRO A CA 1
ATOM 598 C C . PRO A 1 83 ? -41.311 18.457 31.949 1.00 56.22 83 PRO A C 1
ATOM 600 O O . PRO A 1 83 ? -42.394 17.878 32.057 1.00 56.22 83 PRO A O 1
ATOM 603 N N . SER A 1 84 ? -41.063 19.631 32.532 1.00 58.91 84 SER A N 1
ATOM 604 C CA . SER A 1 84 ? -42.072 20.363 33.285 1.00 58.91 84 SER A CA 1
ATOM 605 C C . SER A 1 84 ? -43.209 20.768 32.339 1.00 58.91 84 SER A C 1
ATOM 607 O O . SER A 1 84 ? -43.103 21.650 31.485 1.00 58.91 84 SER A O 1
ATOM 609 N N . HIS A 1 85 ? -44.311 20.025 32.427 1.00 52.28 85 HIS A N 1
ATOM 610 C CA . HIS A 1 85 ? -45.582 20.401 31.833 1.00 52.28 85 HIS A CA 1
ATOM 611 C C . HIS A 1 85 ? -46.197 21.480 32.725 1.00 52.28 85 HIS A C 1
ATOM 613 O O . HIS A 1 85 ? -46.994 21.200 33.619 1.00 52.28 85 HIS A O 1
ATOM 619 N N . ASP A 1 86 ? -45.817 22.727 32.471 1.00 56.91 86 ASP A N 1
ATOM 620 C CA . ASP A 1 86 ? -46.334 23.896 33.177 1.00 56.91 86 ASP A CA 1
ATOM 621 C C . ASP A 1 86 ? -47.766 24.176 32.686 1.00 56.91 86 ASP A C 1
ATOM 623 O O . ASP A 1 86 ? -48.017 24.987 31.794 1.00 56.91 86 ASP A O 1
ATOM 627 N N . SER A 1 87 ? -48.725 23.434 33.237 1.00 63.59 87 SER A N 1
ATOM 628 C CA . SER A 1 87 ? -50.159 23.693 33.117 1.00 63.59 87 SER A CA 1
ATOM 629 C C . SER A 1 87 ? -50.688 24.144 34.475 1.00 63.59 87 SER A C 1
ATOM 631 O O . SER A 1 87 ? -50.994 23.299 35.297 1.00 63.59 87 SER A O 1
ATOM 633 N N . GLU A 1 88 ? -50.801 25.452 34.710 1.00 57.97 88 GLU A N 1
ATOM 634 C CA . GLU A 1 88 ? -51.789 26.091 35.606 1.00 57.97 88 GLU A CA 1
ATOM 635 C C . GLU A 1 88 ? -51.620 27.621 35.468 1.00 57.97 88 GLU A C 1
ATOM 637 O O . GLU A 1 88 ? -50.531 28.150 35.640 1.00 57.97 88 GLU A O 1
ATOM 642 N N . THR A 1 89 ? -52.560 28.353 34.859 1.00 57.25 89 THR A N 1
ATOM 643 C CA . THR A 1 89 ? -53.834 28.842 35.433 1.00 57.25 89 THR A CA 1
ATOM 644 C C . THR A 1 89 ? -53.647 29.886 36.538 1.00 57.25 89 THR A C 1
ATOM 646 O O . THR A 1 89 ? -52.980 29.642 37.533 1.00 57.25 89 THR A O 1
ATOM 649 N N . GLY A 1 90 ? -54.314 31.035 36.379 1.00 51.44 90 GLY A N 1
ATOM 650 C CA . GLY A 1 90 ? -54.500 32.042 37.430 1.00 51.44 90 GLY A CA 1
ATOM 651 C C . GLY A 1 90 ? -54.233 33.459 36.910 1.00 51.44 90 GLY A C 1
ATOM 652 O O . GLY A 1 90 ? -53.090 33.872 36.824 1.00 51.44 90 GLY A O 1
ATOM 653 N N . GLU A 1 91 ? -55.205 34.172 36.343 1.00 61.28 91 GLU A N 1
ATOM 654 C CA . GLU A 1 91 ? -56.269 34.895 37.060 1.00 61.28 91 GLU A CA 1
ATOM 655 C C . GLU A 1 91 ? -55.798 36.245 37.656 1.00 61.28 91 GLU A C 1
ATOM 657 O O . GLU A 1 91 ? -54.850 36.281 38.433 1.00 61.28 91 GLU A O 1
ATOM 662 N N . ARG A 1 92 ? -56.567 37.313 37.340 1.00 57.75 92 ARG A N 1
ATOM 663 C CA . ARG A 1 92 ? -56.567 38.698 37.889 1.00 57.75 92 ARG A CA 1
ATOM 664 C C . ARG A 1 92 ? -55.393 39.588 37.449 1.00 57.75 92 ARG A C 1
ATOM 666 O O . ARG A 1 92 ? -54.246 39.278 37.723 1.00 57.75 92 ARG A O 1
ATOM 673 N N . ARG A 1 93 ? -55.596 40.724 36.768 1.00 60.56 93 ARG A N 1
ATOM 674 C CA . ARG A 1 93 ? -56.193 42.026 37.183 1.00 60.56 93 ARG A CA 1
ATOM 675 C C . ARG A 1 93 ? -55.828 43.021 36.032 1.00 60.56 93 ARG A C 1
ATOM 677 O O . ARG A 1 93 ? -54.881 42.721 35.314 1.00 60.56 93 ARG A O 1
ATOM 684 N N . ASP A 1 94 ? -56.451 44.149 35.703 1.00 65.06 94 ASP A N 1
ATOM 685 C CA . ASP A 1 94 ? -57.214 45.181 36.410 1.00 65.06 94 ASP A CA 1
ATOM 686 C C . ASP A 1 94 ? -58.057 45.975 35.378 1.00 65.06 94 ASP A C 1
ATOM 688 O O . ASP A 1 94 ? -57.834 45.870 34.167 1.00 65.06 94 ASP A O 1
ATOM 692 N N . ASP A 1 95 ? -59.006 46.741 35.916 1.00 62.47 95 ASP A N 1
ATOM 693 C CA . ASP A 1 95 ? -59.928 47.699 35.285 1.00 62.47 95 ASP A CA 1
ATOM 694 C C . ASP A 1 95 ? -59.285 48.844 34.469 1.00 62.47 95 ASP A C 1
ATOM 696 O O . ASP A 1 95 ? -58.133 49.245 34.764 1.00 62.47 95 ASP A O 1
#

InterPro domains:
  IPR033456 Protein of unknown function DUF5132 [PF17195] (32-72)

Foldseek 3Di:
DDPVVVVVVVVVVVVVQCPPPCSVVVCCVVCVVVVVVCVVVVVVVVVVCVVVVVVVVVVVVVVVVVVVVVVDPPDDDDDDPDPPPPDDDDDDDDD